Protein AF-A0A257V139-F1 (afdb_monomer_lite)

Radius of gyration: 15.1 Å; chains: 1; bounding box: 38×21×42 Å

Structure (mmCIF, N/CA/C/O backbone):
data_AF-A0A257V139-F1
#
_entry.id   AF-A0A257V139-F1
#
loop_
_atom_site.group_PDB
_atom_site.id
_atom_site.type_symbol
_atom_site.label_atom_id
_atom_site.label_alt_id
_atom_site.label_comp_id
_atom_site.label_asym_id
_atom_site.label_entity_id
_atom_site.label_seq_id
_atom_site.pdbx_PDB_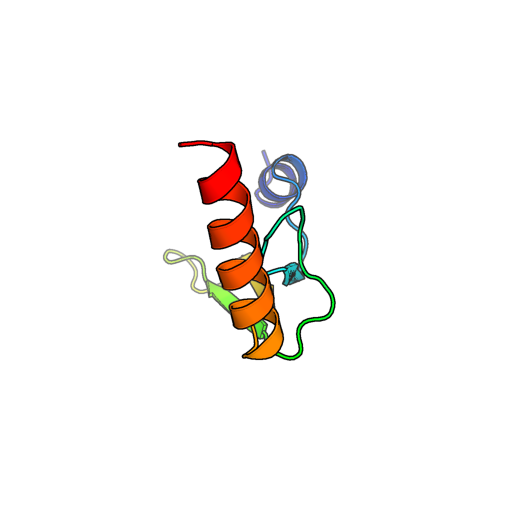ins_code
_atom_site.Cartn_x
_atom_site.Cartn_y
_atom_site.Cartn_z
_atom_site.occupancy
_atom_site.B_iso_or_equiv
_atom_site.auth_seq_id
_atom_site.auth_comp_id
_atom_site.auth_asym_id
_atom_site.auth_atom_id
_atom_site.pdbx_PDB_model_num
ATOM 1 N N . MET A 1 1 ? -26.412 1.307 7.143 1.00 63.44 1 MET A N 1
ATOM 2 C CA . MET A 1 1 ? -25.339 0.660 6.369 1.00 63.44 1 MET A CA 1
ATOM 3 C C . MET A 1 1 ? -24.222 0.404 7.352 1.00 63.44 1 MET A C 1
ATOM 5 O O . MET A 1 1 ? -23.879 1.348 8.059 1.00 63.44 1 MET A O 1
ATOM 9 N N . ASP A 1 2 ? -23.786 -0.844 7.509 1.00 85.25 2 ASP A N 1
ATOM 10 C CA . ASP A 1 2 ? -22.684 -1.164 8.419 1.00 85.25 2 ASP A CA 1
ATOM 11 C C . ASP A 1 2 ? -21.367 -0.644 7.817 1.00 85.25 2 ASP A C 1
ATOM 13 O O . ASP A 1 2 ? -21.213 -0.574 6.597 1.00 85.25 2 ASP A O 1
ATOM 17 N N . THR A 1 3 ? -20.410 -0.259 8.657 1.00 82.69 3 THR A N 1
ATOM 18 C CA . THR A 1 3 ? -19.086 0.201 8.216 1.00 82.69 3 THR A CA 1
ATOM 19 C C . THR A 1 3 ? -18.381 -0.886 7.404 1.00 82.69 3 THR A C 1
ATOM 21 O O . THR A 1 3 ? -17.754 -0.584 6.391 1.00 82.69 3 THR A O 1
ATOM 24 N N . ASN A 1 4 ? -18.542 -2.155 7.791 1.00 85.50 4 ASN A N 1
ATOM 25 C CA . ASN A 1 4 ? -17.972 -3.287 7.059 1.00 85.50 4 ASN A CA 1
ATOM 26 C C . ASN A 1 4 ? -18.552 -3.426 5.646 1.00 85.50 4 ASN A C 1
ATOM 28 O O . ASN A 1 4 ? -17.816 -3.756 4.721 1.00 85.50 4 ASN A O 1
ATOM 32 N N . ASP A 1 5 ? -19.838 -3.115 5.448 1.00 91.38 5 ASP A N 1
ATOM 33 C CA . ASP A 1 5 ? -20.461 -3.156 4.118 1.00 91.38 5 ASP A CA 1
ATOM 34 C C . ASP A 1 5 ? -19.801 -2.149 3.169 1.00 91.38 5 ASP A C 1
ATOM 36 O O . ASP A 1 5 ? -19.588 -2.437 1.992 1.00 91.38 5 ASP A O 1
ATOM 40 N N . ILE A 1 6 ? -19.448 -0.970 3.690 1.00 93.00 6 ILE A N 1
ATOM 41 C CA . ILE A 1 6 ? -18.773 0.082 2.925 1.00 93.00 6 ILE A CA 1
ATOM 42 C C . ILE A 1 6 ? -17.350 -0.351 2.565 1.00 93.00 6 ILE A C 1
ATOM 44 O O . ILE A 1 6 ? -16.940 -0.191 1.418 1.00 93.00 6 ILE A O 1
ATOM 48 N N . LEU A 1 7 ? -16.602 -0.919 3.516 1.00 93.75 7 LEU A N 1
ATOM 49 C CA . LEU A 1 7 ? -15.237 -1.397 3.266 1.00 93.75 7 LEU A CA 1
ATOM 50 C C . LEU A 1 7 ? -15.222 -2.520 2.222 1.00 93.75 7 LEU A C 1
ATOM 52 O O . LEU A 1 7 ? -14.450 -2.457 1.267 1.00 93.75 7 LEU A O 1
ATOM 56 N N . ASN A 1 8 ? -16.147 -3.474 2.332 1.00 93.69 8 ASN A N 1
ATOM 57 C CA . ASN A 1 8 ? -16.304 -4.550 1.357 1.00 93.69 8 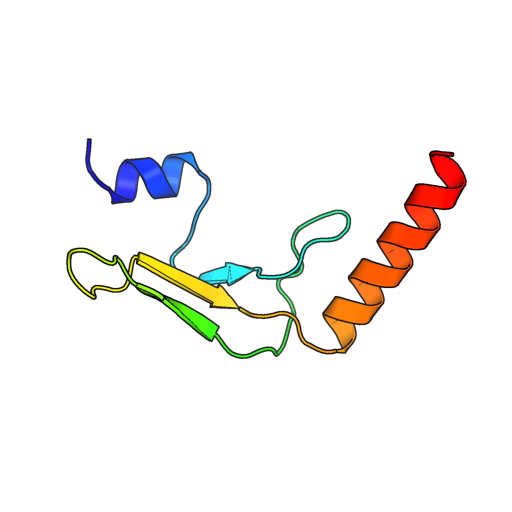ASN A CA 1
ATOM 58 C C . ASN A 1 8 ? -16.676 -4.013 -0.033 1.00 93.69 8 ASN A C 1
ATOM 60 O O . ASN A 1 8 ? -16.126 -4.461 -1.036 1.00 93.69 8 ASN A O 1
ATOM 64 N N . ALA A 1 9 ? -17.572 -3.023 -0.110 1.00 96.38 9 ALA A N 1
ATOM 65 C CA . ALA A 1 9 ? -17.943 -2.390 -1.377 1.00 96.38 9 ALA A CA 1
ATOM 66 C C . ALA A 1 9 ? -16.770 -1.644 -2.043 1.00 96.38 9 ALA A C 1
ATOM 68 O O . ALA A 1 9 ? -16.746 -1.512 -3.265 1.00 96.38 9 ALA A O 1
ATOM 69 N N . LEU A 1 10 ? -15.795 -1.178 -1.256 1.00 95.50 10 LEU A N 1
ATOM 70 C CA . LEU A 1 10 ? -14.550 -0.574 -1.740 1.00 95.50 10 LEU A CA 1
ATOM 71 C C . LEU A 1 10 ? -13.459 -1.610 -2.066 1.00 95.50 10 LEU A C 1
ATOM 73 O O . LEU A 1 10 ? -12.392 -1.224 -2.539 1.00 95.50 10 LEU A O 1
ATOM 77 N N . GLY A 1 11 ? -13.714 -2.903 -1.831 1.00 95.38 11 GLY A N 1
ATOM 78 C CA . GLY A 1 11 ? -12.743 -3.978 -2.034 1.00 95.38 11 GLY A CA 1
ATOM 79 C C . GLY A 1 11 ? -11.613 -3.981 -1.003 1.00 95.38 11 GLY A C 1
ATOM 80 O O . GLY A 1 11 ? -10.491 -4.343 -1.345 1.00 95.38 11 GLY A O 1
ATOM 81 N N . LEU A 1 12 ? -11.885 -3.525 0.224 1.00 96.19 12 LEU A N 1
ATOM 82 C CA . LEU A 1 12 ? -10.911 -3.500 1.312 1.00 96.19 12 LEU A CA 1
ATOM 83 C C . LEU A 1 12 ? -11.039 -4.738 2.198 1.00 96.19 12 LEU A C 1
ATOM 85 O O . LEU A 1 12 ? -12.115 -5.044 2.707 1.00 96.19 12 LEU A O 1
ATOM 89 N N . ASP A 1 13 ? -9.901 -5.373 2.451 1.00 94.81 13 ASP A N 1
ATOM 90 C CA . ASP A 1 13 ? -9.750 -6.501 3.361 1.00 94.81 13 ASP A CA 1
ATOM 91 C C . ASP A 1 13 ? -9.218 -6.052 4.734 1.00 94.81 13 ASP A C 1
ATOM 93 O O . ASP A 1 13 ? -8.866 -4.891 4.967 1.00 94.81 13 ASP A O 1
ATOM 97 N N . ALA A 1 14 ? -9.088 -7.000 5.668 1.00 94.69 14 ALA A N 1
ATOM 98 C CA . ALA A 1 14 ? -8.462 -6.751 6.968 1.00 94.69 14 ALA A CA 1
ATOM 99 C C . ALA A 1 14 ? -6.987 -6.309 6.850 1.00 94.69 14 ALA A C 1
ATOM 101 O O . ALA A 1 14 ? -6.509 -5.509 7.661 1.00 94.69 14 ALA A O 1
ATOM 102 N N . VAL A 1 15 ? -6.267 -6.819 5.843 1.00 96.12 15 VAL A N 1
ATOM 103 C CA . VAL A 1 15 ? -4.897 -6.418 5.493 1.00 96.12 15 VAL A CA 1
ATOM 104 C C . VAL A 1 15 ? -4.831 -6.187 3.988 1.00 96.12 15 VAL A C 1
ATOM 106 O O . VAL A 1 15 ? -5.088 -7.104 3.220 1.00 96.12 15 VAL A O 1
ATOM 109 N N . ASN A 1 16 ? -4.453 -4.978 3.583 1.00 97.31 16 ASN A N 1
ATOM 110 C CA . ASN A 1 16 ? -4.444 -4.538 2.188 1.00 97.31 16 ASN A CA 1
ATOM 111 C C . ASN A 1 16 ? -3.008 -4.330 1.697 1.00 97.31 16 ASN A C 1
ATOM 113 O O . ASN A 1 16 ? -2.140 -3.926 2.477 1.00 97.31 16 ASN A O 1
ATOM 117 N N . ALA A 1 17 ? -2.747 -4.553 0.411 1.00 97.56 17 ALA A N 1
ATOM 118 C CA . ALA A 1 17 ? -1.462 -4.209 -0.190 1.00 97.56 17 ALA A CA 1
ATOM 119 C C . ALA A 1 17 ? -1.235 -2.689 -0.176 1.00 97.56 17 ALA A C 1
ATOM 121 O O . ALA A 1 17 ? -2.097 -1.910 -0.575 1.00 97.56 17 ALA A O 1
ATOM 122 N N . GLY A 1 18 ? -0.061 -2.254 0.281 1.00 97.25 18 GLY A N 1
ATOM 123 C CA . GLY A 1 18 ? 0.314 -0.837 0.345 1.00 97.25 18 GLY A CA 1
ATOM 124 C C . GLY A 1 18 ? 1.070 -0.318 -0.872 1.00 97.25 18 GLY A C 1
ATOM 125 O O . GLY A 1 18 ? 1.440 0.853 -0.894 1.00 97.25 18 GLY A O 1
ATOM 126 N N . ALA A 1 19 ? 1.330 -1.168 -1.864 1.00 98.00 19 ALA A N 1
ATOM 127 C CA . ALA A 1 19 ? 2.044 -0.811 -3.082 1.00 98.00 19 ALA A CA 1
ATOM 128 C C . ALA A 1 19 ? 1.288 -1.323 -4.312 1.00 98.00 19 ALA A C 1
ATOM 130 O O . ALA A 1 19 ? 0.753 -2.432 -4.305 1.00 98.00 19 ALA A O 1
ATOM 131 N N . CYS A 1 20 ? 1.260 -0.516 -5.372 1.00 97.69 20 CYS A N 1
ATOM 132 C CA . CYS A 1 20 ? 0.594 -0.840 -6.628 1.00 97.69 20 CYS A CA 1
ATOM 133 C C . CYS A 1 20 ? 1.423 -0.329 -7.811 1.00 97.69 20 CYS A C 1
ATOM 135 O O . CYS A 1 20 ? 1.908 0.801 -7.790 1.00 97.69 20 CYS A O 1
ATOM 137 N N . ALA A 1 21 ? 1.578 -1.172 -8.830 1.00 95.81 21 ALA A N 1
ATOM 138 C CA . ALA A 1 21 ? 2.182 -0.832 -10.117 1.00 95.81 21 ALA A CA 1
ATOM 139 C C . ALA A 1 21 ? 1.157 -1.097 -11.237 1.00 95.81 21 ALA A C 1
ATOM 141 O O . ALA A 1 21 ? 0.155 -0.396 -11.331 1.00 95.81 21 ALA A O 1
ATOM 142 N N . ARG A 1 22 ? 1.319 -2.165 -12.034 1.00 93.81 22 ARG A N 1
ATOM 143 C CA . ARG A 1 22 ? 0.277 -2.679 -12.959 1.00 93.81 22 ARG A CA 1
ATOM 144 C C . ARG A 1 22 ? -0.775 -3.557 -12.253 1.00 93.81 22 ARG A C 1
ATOM 146 O O . ARG A 1 22 ? -1.347 -4.457 -12.857 1.00 93.81 22 ARG A O 1
ATOM 153 N N . GLY A 1 23 ? -0.985 -3.314 -10.964 1.00 96.25 23 GLY A N 1
ATOM 154 C CA . GLY A 1 23 ? -1.744 -4.155 -10.042 1.00 96.25 23 GLY A CA 1
ATOM 155 C C . GLY A 1 23 ? -1.160 -4.081 -8.632 1.00 96.25 23 GLY A C 1
ATOM 156 O O . GLY A 1 23 ? -0.044 -3.582 -8.442 1.00 96.25 23 GLY A O 1
ATOM 157 N N . TRP A 1 24 ? -1.923 -4.564 -7.652 1.00 97.50 24 TRP A N 1
ATOM 158 C CA . TRP A 1 24 ? -1.485 -4.645 -6.260 1.00 97.50 24 TRP A CA 1
ATOM 159 C C . TRP A 1 24 ? -0.270 -5.568 -6.113 1.00 97.50 24 TRP A C 1
ATOM 161 O O . TRP A 1 24 ? -0.162 -6.593 -6.786 1.00 97.50 24 TRP A O 1
ATOM 171 N N . ILE A 1 25 ? 0.673 -5.172 -5.260 1.00 97.25 25 ILE A N 1
ATOM 172 C CA . ILE A 1 25 ? 1.884 -5.936 -4.956 1.00 97.25 25 ILE A CA 1
ATOM 173 C C . ILE A 1 25 ? 1.676 -6.612 -3.596 1.00 97.25 25 ILE A C 1
ATOM 175 O O . ILE A 1 25 ? 1.847 -5.986 -2.549 1.00 97.25 25 ILE A O 1
ATOM 179 N N . ASP A 1 26 ? 1.307 -7.891 -3.611 1.00 94.38 26 ASP A N 1
ATOM 180 C CA . ASP A 1 26 ? 0.938 -8.640 -2.397 1.00 94.38 26 ASP A CA 1
ATOM 181 C C . ASP A 1 26 ? 2.129 -9.338 -1.713 1.00 94.38 26 ASP A C 1
ATOM 183 O O . ASP A 1 26 ? 2.034 -9.778 -0.564 1.00 94.38 26 ASP A O 1
ATOM 187 N N . ASP A 1 27 ? 3.271 -9.442 -2.401 1.00 93.62 27 ASP A N 1
ATOM 188 C CA . ASP A 1 27 ? 4.458 -10.182 -1.953 1.00 93.62 27 ASP A CA 1
ATOM 189 C C . ASP A 1 27 ? 5.450 -9.355 -1.116 1.00 93.62 27 ASP A C 1
ATOM 191 O O . ASP A 1 27 ? 6.463 -9.904 -0.657 1.00 93.62 27 ASP A O 1
ATOM 195 N N . THR A 1 28 ? 5.124 -8.085 -0.850 1.00 94.69 28 THR A N 1
ATOM 196 C CA . THR A 1 28 ? 5.925 -7.165 -0.027 1.00 94.69 28 THR A CA 1
ATOM 197 C C . THR A 1 28 ? 6.252 -7.736 1.355 1.00 94.69 28 THR A C 1
ATOM 199 O O . THR A 1 28 ? 5.471 -8.466 1.975 1.00 94.69 28 THR A O 1
ATOM 202 N N . LYS A 1 29 ? 7.437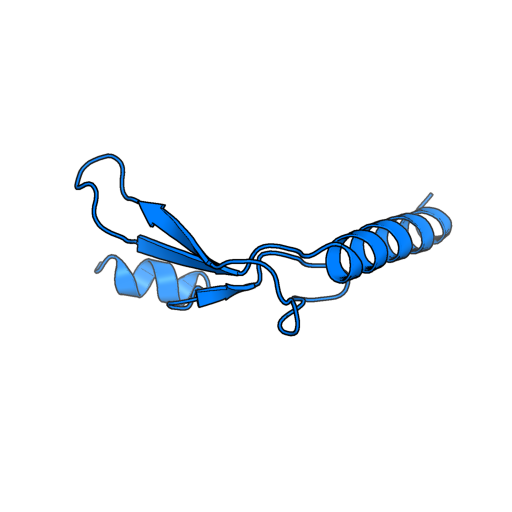 -7.390 1.861 1.00 95.19 29 LYS A N 1
ATOM 203 C CA . LYS A 1 29 ? 7.934 -7.739 3.201 1.00 95.19 29 LYS A CA 1
ATOM 204 C C . LYS A 1 29 ? 7.935 -6.550 4.162 1.00 95.19 29 LYS A C 1
ATOM 206 O O . LYS A 1 29 ? 8.532 -6.635 5.234 1.00 95.19 29 LYS A O 1
ATOM 211 N N . GLY A 1 30 ? 7.284 -5.446 3.790 1.00 94.44 30 GLY A N 1
ATOM 212 C CA . GLY A 1 30 ? 7.117 -4.297 4.670 1.00 94.44 30 GLY A CA 1
ATOM 213 C C . GLY A 1 30 ? 6.215 -4.616 5.863 1.00 94.44 30 GLY A C 1
ATOM 214 O O . GLY A 1 30 ? 5.431 -5.569 5.855 1.00 94.44 30 GLY A O 1
ATOM 215 N N . SER A 1 31 ? 6.338 -3.817 6.920 1.00 97.19 31 SER A N 1
ATOM 216 C CA . SER A 1 31 ? 5.527 -3.985 8.124 1.00 97.19 31 SER A CA 1
ATOM 217 C C . SER A 1 31 ? 4.062 -3.624 7.873 1.00 97.19 31 SER A C 1
ATOM 219 O O . SER A 1 31 ? 3.736 -2.788 7.028 1.00 97.19 31 SER A O 1
ATOM 221 N N . GLU A 1 32 ? 3.163 -4.241 8.639 1.00 97.88 32 GLU A N 1
ATOM 222 C CA . GLU A 1 32 ? 1.756 -3.851 8.651 1.00 97.88 32 GLU A CA 1
ATOM 223 C C . GLU A 1 32 ? 1.561 -2.567 9.461 1.00 97.88 32 GLU A C 1
ATOM 225 O O . GLU A 1 32 ? 1.974 -2.482 10.618 1.00 97.88 32 GLU A O 1
ATOM 230 N N . LEU A 1 33 ? 0.882 -1.590 8.866 1.00 98.12 33 LEU A N 1
ATOM 231 C CA . LEU A 1 33 ? 0.478 -0.347 9.509 1.00 98.12 33 LEU A CA 1
ATOM 232 C C . LEU A 1 33 ? -1.033 -0.362 9.746 1.00 98.12 33 LEU A C 1
ATOM 234 O O . LEU A 1 33 ? -1.807 -0.573 8.813 1.00 98.12 33 LEU A O 1
ATOM 238 N N . ALA A 1 34 ? -1.458 -0.132 10.988 1.00 98.00 34 ALA A N 1
ATOM 239 C CA . ALA A 1 34 ? -2.872 -0.041 11.338 1.00 98.00 34 ALA A CA 1
ATOM 240 C C . ALA A 1 34 ? -3.428 1.360 11.045 1.00 98.00 34 ALA A C 1
ATOM 242 O O . ALA A 1 34 ? -2.869 2.358 11.497 1.00 98.00 34 ALA A O 1
ATOM 243 N N . SER A 1 35 ? -4.555 1.422 10.335 1.00 97.00 35 SER A N 1
ATOM 244 C CA . SER A 1 35 ? -5.340 2.644 10.161 1.00 97.00 35 SER A CA 1
ATOM 245 C C . SER A 1 35 ? -6.369 2.744 11.282 1.00 97.00 35 SER A C 1
ATOM 247 O O . SER A 1 35 ? -7.181 1.832 11.462 1.00 97.00 35 SER A O 1
ATOM 249 N N . LEU A 1 36 ? -6.315 3.825 12.060 1.00 96.81 36 LEU A N 1
ATOM 250 C CA . LEU A 1 36 ? -7.171 4.031 13.227 1.00 96.81 36 LEU A CA 1
ATOM 251 C C . LEU A 1 36 ? -8.249 5.074 12.927 1.00 96.81 36 LEU A C 1
ATOM 253 O O . LEU A 1 36 ? -7.967 6.125 12.353 1.00 96.81 36 LEU A O 1
ATOM 257 N N . GLY A 1 37 ? -9.478 4.812 13.366 1.00 94.25 37 GLY A N 1
ATOM 258 C CA . GLY A 1 37 ? -10.561 5.786 13.296 1.00 94.25 37 GLY A CA 1
ATOM 259 C C . GLY A 1 37 ? -10.312 6.948 14.265 1.00 94.25 37 GLY A C 1
ATOM 260 O O . GLY A 1 37 ? -10.167 6.701 15.460 1.00 94.25 37 GLY A O 1
ATOM 261 N N . PRO A 1 38 ? -10.314 8.218 13.823 1.00 92.62 38 PRO A N 1
ATOM 262 C CA . PRO A 1 38 ? -9.984 9.350 14.695 1.00 92.62 38 PRO A CA 1
ATOM 263 C C . PRO A 1 38 ? -11.024 9.595 15.801 1.00 92.62 38 PRO A C 1
ATOM 265 O O . PRO A 1 38 ? -10.698 10.182 16.826 1.00 92.62 38 PRO A O 1
ATOM 268 N N . ALA A 1 39 ? -12.267 9.138 15.612 1.00 93.50 39 ALA A N 1
ATOM 269 C CA . ALA A 1 39 ? -13.342 9.289 16.594 1.00 93.50 39 ALA A CA 1
ATOM 270 C C . ALA A 1 39 ? -13.322 8.221 17.703 1.00 93.50 39 ALA A C 1
ATOM 272 O O . ALA A 1 39 ? -13.800 8.479 18.804 1.00 93.50 39 ALA A O 1
ATOM 273 N N . THR A 1 40 ? -12.803 7.021 17.421 1.00 92.06 40 THR A N 1
ATOM 274 C CA . THR A 1 40 ? -12.889 5.860 18.330 1.00 92.06 40 THR A CA 1
ATOM 275 C C . THR A 1 40 ? -11.530 5.299 18.736 1.00 92.06 40 THR A C 1
ATOM 277 O O . THR A 1 40 ? -11.451 4.527 19.687 1.00 92.06 40 THR A O 1
ATOM 280 N N . GLY A 1 41 ? -10.464 5.630 18.005 1.00 93.56 41 GLY A N 1
ATOM 281 C CA . GLY A 1 41 ? -9.145 5.010 18.138 1.00 93.56 41 GLY A CA 1
ATOM 282 C C . GLY A 1 41 ? -9.101 3.537 17.718 1.00 93.56 41 GLY A C 1
ATOM 283 O O . GLY A 1 41 ? -8.064 2.895 17.867 1.00 93.56 41 GLY A O 1
ATOM 284 N N . GLN A 1 42 ? -10.204 2.980 17.211 1.00 94.38 42 GLN A N 1
ATOM 285 C CA . GLN A 1 42 ? -10.288 1.574 16.822 1.00 94.38 42 GLN A CA 1
ATOM 286 C C . GLN A 1 42 ? -9.664 1.344 15.445 1.00 94.38 42 GLN A C 1
ATOM 288 O O . GLN A 1 42 ? -9.692 2.220 14.580 1.00 94.38 42 GLN A O 1
ATOM 293 N N . VAL A 1 43 ? -9.118 0.144 15.242 1.00 95.88 43 VAL A N 1
ATOM 294 C CA . VAL A 1 43 ? -8.548 -0.270 13.956 1.00 95.88 43 VAL A CA 1
ATOM 295 C C . VAL A 1 43 ? -9.665 -0.429 12.930 1.00 95.88 43 VAL A C 1
ATOM 297 O O . VAL A 1 43 ? -10.613 -1.172 13.164 1.00 95.88 43 VAL A O 1
ATOM 300 N N . ILE A 1 44 ? -9.519 0.248 11.792 1.00 95.38 44 ILE A N 1
ATOM 301 C CA . ILE A 1 44 ? -10.388 0.091 10.622 1.00 95.38 44 ILE A CA 1
ATOM 302 C C . ILE A 1 44 ? -9.904 -1.108 9.799 1.00 95.38 44 ILE A C 1
ATOM 304 O O . ILE A 1 44 ? -10.644 -2.054 9.569 1.00 95.38 44 ILE A O 1
ATOM 308 N N . ALA A 1 45 ? -8.636 -1.071 9.387 1.00 96.25 45 ALA A N 1
ATOM 309 C CA . ALA A 1 45 ? -7.939 -2.121 8.651 1.00 96.25 45 ALA A CA 1
ATOM 310 C C . ALA A 1 45 ? -6.423 -1.892 8.760 1.00 96.25 45 ALA A C 1
ATOM 312 O O . ALA A 1 45 ? -5.968 -0.901 9.347 1.00 96.25 45 ALA A O 1
ATOM 313 N N . LYS A 1 46 ? -5.629 -2.789 8.178 1.00 98.00 46 LYS A N 1
ATOM 314 C CA . LYS A 1 46 ? -4.180 -2.628 8.051 1.00 98.00 46 LYS A CA 1
ATOM 315 C C . LYS A 1 46 ? -3.746 -2.536 6.596 1.00 98.00 46 LYS A C 1
ATOM 317 O O . LYS A 1 46 ? -4.419 -3.034 5.695 1.00 98.00 46 LYS A O 1
ATOM 322 N N . VAL A 1 47 ? -2.575 -1.948 6.391 1.00 98.06 47 VAL A N 1
ATOM 323 C CA . VAL A 1 47 ? -1.883 -1.899 5.104 1.00 98.06 47 VAL A CA 1
ATOM 324 C C . VAL A 1 47 ? -0.510 -2.537 5.266 1.00 98.06 47 VAL A C 1
ATOM 326 O O . VAL A 1 47 ? 0.239 -2.153 6.164 1.00 98.06 47 VAL A O 1
ATOM 329 N N . ARG A 1 48 ? -0.158 -3.501 4.413 1.00 98.31 48 ARG A N 1
ATOM 330 C CA . ARG A 1 48 ? 1.210 -4.014 4.325 1.00 98.31 48 ARG A CA 1
ATOM 331 C C . ARG A 1 48 ? 2.046 -3.049 3.499 1.00 98.31 48 ARG A C 1
ATOM 333 O O . ARG A 1 48 ? 1.804 -2.883 2.307 1.00 98.31 48 ARG A O 1
ATOM 340 N N . GLN A 1 49 ? 2.981 -2.367 4.152 1.00 98.31 49 GLN A N 1
ATOM 341 C CA 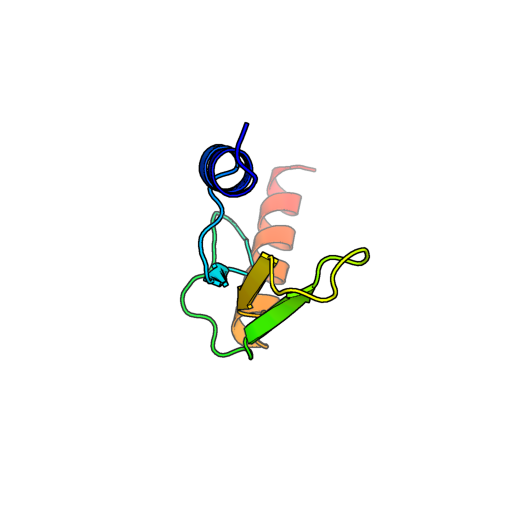. GLN A 1 49 ? 3.745 -1.289 3.532 1.00 98.31 49 GLN A CA 1
ATOM 342 C C . GLN A 1 49 ? 4.673 -1.801 2.425 1.00 98.31 49 GLN A C 1
ATOM 344 O O . GLN A 1 49 ? 5.101 -2.956 2.431 1.00 98.31 49 GLN A O 1
ATOM 349 N N . ALA A 1 50 ? 5.008 -0.910 1.492 1.00 97.81 50 ALA A N 1
ATOM 350 C CA . ALA A 1 50 ? 6.040 -1.174 0.501 1.00 97.81 50 ALA A CA 1
ATOM 351 C C . ALA A 1 50 ? 7.387 -1.444 1.192 1.00 97.81 50 ALA A C 1
ATOM 353 O O . ALA A 1 50 ? 7.767 -0.738 2.128 1.00 97.81 50 ALA A O 1
ATOM 354 N N . ASP A 1 51 ? 8.120 -2.442 0.709 1.00 97.75 51 ASP A N 1
ATOM 355 C CA . ASP A 1 51 ? 9.549 -2.570 0.979 1.00 97.75 51 ASP A CA 1
ATOM 356 C C . ASP A 1 51 ? 10.364 -1.921 -0.153 1.00 97.75 51 ASP A C 1
ATOM 358 O O . ASP A 1 51 ? 9.814 -1.402 -1.129 1.00 97.75 51 ASP A O 1
ATOM 362 N N . ALA A 1 52 ? 11.692 -1.941 -0.025 1.00 97.75 52 ALA A N 1
ATOM 363 C CA . ALA A 1 52 ? 12.577 -1.367 -1.034 1.00 97.75 52 ALA A CA 1
ATOM 364 C C . ALA A 1 52 ? 12.389 -2.014 -2.419 1.00 97.75 52 ALA A C 1
ATOM 366 O O . ALA A 1 52 ? 12.408 -1.318 -3.428 1.00 97.75 52 ALA A O 1
ATOM 367 N N . ALA A 1 53 ? 12.154 -3.329 -2.483 1.00 97.44 53 ALA A N 1
ATOM 368 C CA . ALA A 1 53 ? 11.964 -4.028 -3.752 1.00 97.44 53 ALA A CA 1
ATOM 369 C C . ALA A 1 53 ? 10.650 -3.620 -4.438 1.00 97.44 53 ALA A C 1
ATOM 371 O O . ALA A 1 53 ? 10.613 -3.408 -5.651 1.00 97.44 53 ALA A O 1
ATOM 372 N N . ALA A 1 54 ? 9.577 -3.467 -3.661 1.00 97.75 54 ALA A N 1
ATOM 373 C CA . ALA A 1 54 ? 8.294 -2.984 -4.144 1.00 97.75 54 ALA A CA 1
ATOM 374 C C . ALA A 1 54 ? 8.382 -1.532 -4.621 1.00 97.75 54 ALA A C 1
ATOM 376 O O . ALA A 1 54 ? 7.842 -1.214 -5.677 1.00 97.75 54 ALA A O 1
ATOM 377 N N . TYR A 1 55 ? 9.097 -0.673 -3.889 1.00 98.06 55 TYR A N 1
ATOM 378 C CA . TYR A 1 55 ? 9.346 0.707 -4.302 1.00 98.06 55 TYR A CA 1
ATOM 379 C C . TYR A 1 55 ? 10.034 0.772 -5.672 1.00 98.06 55 TYR A C 1
ATOM 381 O O . TYR A 1 55 ? 9.511 1.417 -6.581 1.00 98.06 55 TYR A O 1
ATOM 389 N N . GLU A 1 56 ? 11.146 0.053 -5.850 1.00 98.25 56 GLU A N 1
ATOM 390 C CA . GLU A 1 56 ? 11.878 0.033 -7.123 1.00 98.25 56 GLU A CA 1
ATOM 391 C C . GLU A 1 56 ? 11.004 -0.481 -8.274 1.00 98.25 56 GLU A C 1
ATOM 393 O O . GLU A 1 56 ? 10.984 0.107 -9.356 1.00 98.25 56 GLU A O 1
ATOM 398 N N . ARG A 1 57 ? 10.201 -1.529 -8.036 1.00 97.62 57 ARG A N 1
ATOM 399 C CA . ARG A 1 57 ? 9.247 -2.045 -9.031 1.00 97.62 57 ARG A CA 1
ATOM 400 C C . ARG A 1 57 ? 8.230 -0.980 -9.446 1.00 97.62 57 ARG A C 1
ATOM 402 O O . ARG A 1 57 ? 7.960 -0.836 -10.640 1.00 97.62 57 ARG A O 1
ATOM 409 N N . VAL A 1 58 ? 7.659 -0.252 -8.486 1.00 98.31 58 VAL A N 1
ATOM 410 C CA . VAL A 1 58 ? 6.684 0.817 -8.757 1.00 98.31 58 VAL A CA 1
ATOM 411 C C . VAL A 1 58 ? 7.338 1.950 -9.546 1.00 98.31 58 VAL A C 1
ATOM 413 O O . VAL A 1 58 ? 6.804 2.351 -10.579 1.00 98.31 58 VAL A O 1
ATOM 416 N N . ALA A 1 59 ? 8.505 2.426 -9.105 1.00 98.44 59 ALA A N 1
ATOM 417 C CA . ALA A 1 59 ? 9.230 3.514 -9.755 1.00 98.44 59 ALA A CA 1
ATOM 418 C C . ALA A 1 59 ? 9.623 3.168 -11.201 1.00 98.44 59 ALA A C 1
ATOM 420 O O . ALA A 1 59 ? 9.363 3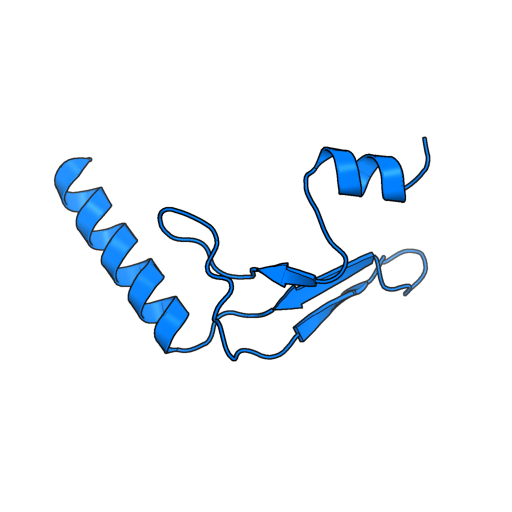.956 -12.113 1.00 98.44 59 ALA A O 1
ATOM 421 N N . ALA A 1 60 ? 10.174 1.972 -11.430 1.00 98.25 60 ALA A N 1
ATOM 422 C CA . ALA A 1 60 ? 10.536 1.498 -12.764 1.00 98.25 60 ALA A CA 1
ATOM 423 C C . ALA A 1 60 ? 9.309 1.379 -13.681 1.00 98.25 60 ALA A C 1
ATOM 425 O O . ALA A 1 60 ? 9.313 1.903 -14.793 1.00 98.25 60 ALA A O 1
ATOM 426 N N . THR A 1 61 ? 8.220 0.779 -13.187 1.00 98.06 61 THR A N 1
ATOM 427 C CA . THR A 1 61 ? 6.980 0.623 -13.967 1.00 98.06 61 THR A CA 1
ATOM 428 C C . THR A 1 61 ? 6.373 1.977 -14.343 1.00 98.06 61 THR A C 1
ATOM 430 O O . THR A 1 61 ? 5.884 2.153 -15.462 1.00 98.06 61 THR A O 1
ATOM 433 N N . ALA A 1 62 ? 6.388 2.942 -13.418 1.00 98.00 62 ALA A N 1
ATOM 434 C CA . ALA A 1 62 ? 5.902 4.293 -13.673 1.00 98.00 62 ALA A CA 1
ATOM 435 C C . ALA A 1 62 ? 6.745 4.996 -14.747 1.00 98.00 62 ALA A C 1
ATOM 437 O O . ALA A 1 62 ? 6.183 5.611 -15.653 1.00 98.00 62 ALA A O 1
ATOM 438 N N . TYR A 1 63 ? 8.074 4.862 -14.683 1.00 98.06 63 TYR A N 1
ATOM 439 C CA . TYR A 1 63 ? 8.984 5.406 -15.690 1.00 98.06 63 TYR A CA 1
ATOM 440 C C . TYR A 1 63 ? 8.730 4.806 -17.078 1.00 98.06 63 TYR A C 1
ATOM 442 O O . TYR A 1 63 ? 8.551 5.551 -18.039 1.00 98.06 63 TYR A O 1
ATOM 450 N N . GLU A 1 64 ? 8.651 3.478 -17.183 1.00 97.81 64 GLU A N 1
ATOM 451 C CA . GLU A 1 64 ? 8.359 2.787 -18.445 1.00 97.81 64 GLU A CA 1
ATOM 452 C C . GLU A 1 64 ? 7.015 3.235 -19.030 1.00 97.81 64 GLU A C 1
ATOM 454 O O . GLU A 1 6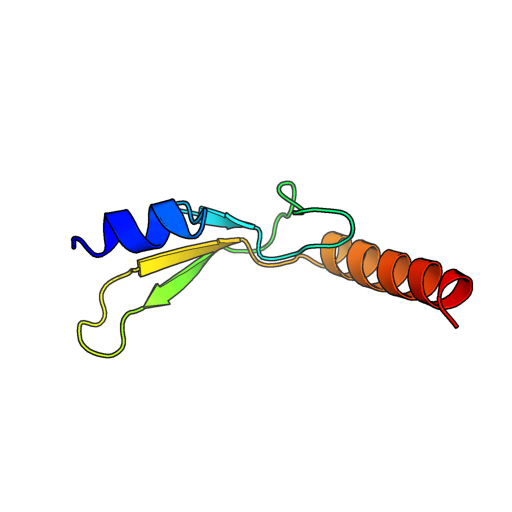4 ? 6.936 3.615 -20.193 1.00 97.81 64 GLU A O 1
ATOM 459 N N . THR A 1 65 ? 5.969 3.281 -18.200 1.00 97.19 65 THR A N 1
ATOM 460 C CA . THR A 1 65 ? 4.626 3.698 -18.633 1.00 97.19 65 THR A CA 1
ATOM 461 C C . THR A 1 65 ? 4.607 5.151 -19.107 1.00 97.19 65 THR A C 1
ATOM 463 O O . THR A 1 65 ? 3.899 5.487 -20.053 1.00 97.19 65 THR A O 1
ATOM 466 N N . PHE A 1 66 ? 5.398 6.026 -18.482 1.00 97.69 66 PHE A N 1
ATOM 467 C CA . PHE A 1 66 ? 5.516 7.414 -18.913 1.00 97.69 66 PHE A CA 1
ATOM 468 C C . PHE A 1 66 ? 6.146 7.550 -20.306 1.00 97.69 66 PHE A C 1
ATOM 470 O O . PHE A 1 66 ? 5.728 8.418 -21.072 1.00 97.69 66 PHE A O 1
ATOM 477 N N . LEU A 1 67 ? 7.124 6.705 -20.654 1.00 97.88 67 LEU A N 1
ATOM 478 C CA . LEU A 1 67 ? 7.753 6.741 -21.979 1.00 97.88 67 LEU A CA 1
ATOM 479 C C . LEU A 1 67 ? 6.763 6.438 -23.107 1.00 97.88 67 LEU A C 1
ATOM 481 O O . LEU A 1 67 ? 6.900 7.038 -24.172 1.00 97.88 67 LEU A O 1
ATOM 485 N N . ASP A 1 68 ? 5.792 5.559 -22.849 1.00 96.00 68 ASP A N 1
ATOM 486 C CA . ASP A 1 68 ? 4.712 5.221 -23.783 1.00 96.00 68 ASP A CA 1
ATOM 487 C C . ASP A 1 68 ? 3.588 6.271 -23.798 1.00 96.00 68 ASP A C 1
ATOM 489 O O . ASP A 1 68 ? 2.882 6.410 -24.794 1.00 96.00 68 ASP A O 1
ATOM 493 N N . TRP A 1 69 ? 3.384 6.978 -22.683 1.00 96.00 69 TRP A N 1
ATOM 494 C CA . TRP A 1 69 ? 2.271 7.916 -22.510 1.00 96.00 69 TRP A CA 1
ATOM 495 C C . TRP A 1 69 ? 2.534 9.331 -23.044 1.00 96.00 69 TRP A C 1
ATOM 497 O O . TRP A 1 69 ? 1.595 9.994 -23.484 1.00 96.00 69 TRP A O 1
ATOM 507 N N . ARG A 1 70 ? 3.775 9.816 -22.929 1.00 87.00 70 ARG A N 1
ATOM 508 C CA . ARG A 1 70 ? 4.173 11.188 -23.299 1.00 87.00 70 ARG A CA 1
ATOM 509 C C . ARG A 1 70 ? 4.038 11.487 -24.794 1.00 87.00 70 ARG A C 1
ATOM 511 O O . ARG A 1 70 ? 3.817 12.680 -25.097 1.00 87.00 70 ARG A O 1
#

Secondary structure (DSSP, 8-state):
--HHHHHHHTT--SEEES-BSSSB-----PPEEEEE-TTT--EEEEEE---HHHHHHHHHHHHHHHHHH-

pLDDT: mean 95.22, std 4.97, range [63.44, 98.44]

Foldseek 3Di:
DDLVVVCVVVVHDQEAEAAAAVGGDPPAPADWDFDADPVPRDGPHIYRHHDPVRVVVRVVSVVVVVVVVD

Sequence (70 aa):
MDTNDILNALGLDAVNAGACARGWIDDTKGSELASLGPATGQVIAKVRQADAAAYERVAATAYETFLDWR